Protein AF-A0A0A1HTJ7-F1 (afdb_monomer_lite)

Sequence (78 aa):
MMQLVASGRGVCGMPHWALHEYSSRGYVKAKRLGEKGLFATLYAAVRTDMLDAPYMRDFLLTAKDTSFSTLDGVSAVR

Structure (mmCIF, N/CA/C/O backbone):
data_AF-A0A0A1HTJ7-F1
#
_entry.id   AF-A0A0A1HTJ7-F1
#
loop_
_atom_site.group_PDB
_atom_site.id
_atom_site.type_symbol
_atom_site.label_atom_id
_atom_site.label_alt_id
_atom_site.label_comp_id
_atom_site.label_asym_id
_atom_site.label_entity_id
_atom_site.label_seq_id
_atom_site.pdbx_PDB_ins_code
_atom_site.Cartn_x
_atom_site.Cartn_y
_atom_site.Cartn_z
_atom_site.occupancy
_atom_site.B_iso_or_equiv
_atom_site.auth_seq_id
_atom_site.auth_comp_id
_atom_site.auth_asym_id
_atom_site.auth_atom_id
_atom_site.pdbx_PDB_model_num
ATOM 1 N N . MET A 1 1 ? 1.621 -10.144 15.143 1.00 83.25 1 MET A N 1
ATOM 2 C CA . MET A 1 1 ? 1.342 -8.773 15.636 1.00 83.25 1 MET A CA 1
ATOM 3 C C . MET A 1 1 ? -0.153 -8.505 15.803 1.00 83.25 1 MET A C 1
ATOM 5 O O . MET A 1 1 ? -0.550 -8.205 16.918 1.00 83.25 1 MET A O 1
ATOM 9 N N . MET A 1 2 ? -0.994 -8.692 14.776 1.00 88.56 2 MET A N 1
ATOM 10 C CA . MET A 1 2 ? -2.440 -8.394 14.871 1.00 88.56 2 MET A CA 1
ATOM 11 C C . MET A 1 2 ? -3.184 -9.100 16.012 1.00 88.56 2 MET A C 1
ATOM 13 O O . MET A 1 2 ? -4.010 -8.475 16.663 1.00 88.56 2 MET A O 1
ATOM 17 N N . GLN A 1 3 ? -2.850 -10.356 16.318 1.00 90.06 3 GLN A N 1
ATOM 18 C CA . GLN A 1 3 ? -3.464 -11.080 17.441 1.00 90.06 3 GLN A CA 1
ATOM 19 C C . GLN A 1 3 ? -3.176 -10.431 18.805 1.00 90.06 3 GLN A C 1
ATOM 21 O O . GLN A 1 3 ? -4.045 -10.401 19.668 1.00 90.06 3 GLN A O 1
ATOM 26 N N . LEU A 1 4 ? -1.990 -9.834 18.990 1.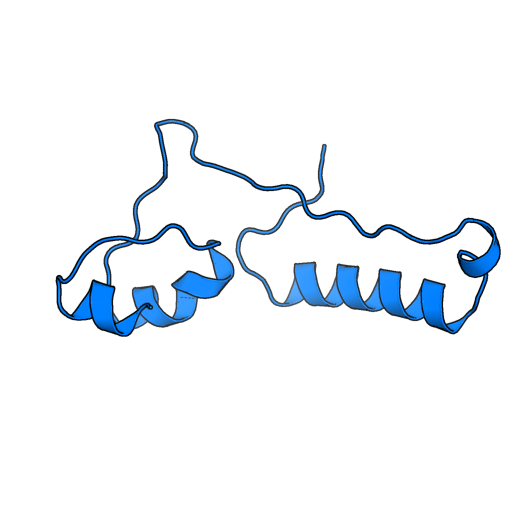00 92.44 4 LEU A N 1
ATOM 27 C CA . LEU A 1 4 ? -1.672 -9.098 20.218 1.00 92.44 4 LEU A CA 1
ATOM 28 C C . LEU A 1 4 ? -2.553 -7.850 20.343 1.00 92.44 4 LEU A C 1
ATOM 30 O O . LEU A 1 4 ? -3.111 -7.608 21.410 1.00 92.44 4 LEU A O 1
ATOM 34 N N . VAL A 1 5 ? -2.741 -7.113 19.245 1.00 93.12 5 VAL A N 1
ATOM 35 C CA . VAL A 1 5 ? -3.624 -5.936 19.199 1.00 93.12 5 VAL A CA 1
ATOM 36 C C . VAL A 1 5 ? -5.082 -6.330 19.446 1.00 93.12 5 VAL A C 1
ATOM 38 O O . VAL A 1 5 ? -5.740 -5.708 20.273 1.00 93.12 5 VAL A O 1
ATOM 41 N N . ALA A 1 6 ? -5.567 -7.403 18.813 1.00 89.62 6 ALA A N 1
ATOM 42 C CA . ALA A 1 6 ? -6.912 -7.937 19.041 1.00 89.62 6 ALA A CA 1
ATOM 43 C C . ALA A 1 6 ? -7.126 -8.380 20.504 1.00 89.62 6 A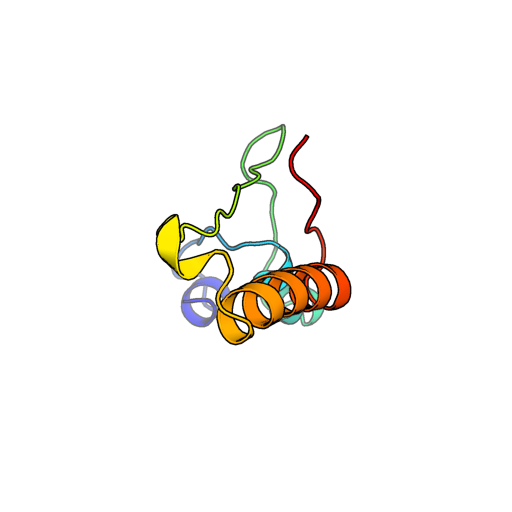LA A C 1
ATOM 45 O O . ALA A 1 6 ? -8.209 -8.206 21.050 1.00 89.62 6 ALA A O 1
ATOM 46 N N . SER A 1 7 ? -6.076 -8.879 21.169 1.00 92.56 7 SER A N 1
ATOM 47 C CA . SER A 1 7 ? -6.091 -9.224 22.600 1.00 92.56 7 SER A CA 1
ATOM 48 C C . SER A 1 7 ? -5.861 -8.038 23.555 1.00 92.56 7 SER A C 1
ATOM 50 O O . SER A 1 7 ? -5.674 -8.244 24.751 1.00 92.56 7 SER A O 1
ATOM 52 N N . GLY A 1 8 ? -5.818 -6.798 23.053 1.00 91.88 8 GLY A N 1
ATOM 53 C CA . GLY A 1 8 ? -5.645 -5.595 23.877 1.00 91.88 8 GLY A CA 1
ATOM 54 C C . GLY A 1 8 ? -4.221 -5.359 24.396 1.00 91.88 8 GLY A C 1
ATOM 55 O O . GLY A 1 8 ? -4.024 -4.571 25.316 1.00 91.88 8 GLY A O 1
ATOM 56 N N . ARG A 1 9 ? -3.206 -6.010 23.816 1.00 96.00 9 ARG A N 1
ATOM 57 C CA . ARG A 1 9 ? -1.806 -5.961 24.283 1.00 96.00 9 ARG A CA 1
ATOM 58 C C . ARG A 1 9 ? -0.959 -4.889 23.590 1.00 96.00 9 ARG A C 1
ATOM 60 O O . ARG A 1 9 ? 0.257 -5.035 23.495 1.00 96.00 9 ARG A O 1
ATOM 67 N N . GLY A 1 10 ? -1.591 -3.836 23.079 1.00 94.38 10 GLY A N 1
ATOM 68 C CA . GLY A 1 10 ? -0.916 -2.705 22.442 1.00 94.38 10 GLY A CA 1
ATOM 69 C C . GLY A 1 10 ? -1.566 -2.263 21.134 1.00 94.38 10 GLY A C 1
ATOM 70 O O . GLY A 1 10 ? -2.692 -2.641 20.817 1.00 94.38 10 GLY A O 1
ATOM 71 N N . VAL A 1 11 ? -0.829 -1.453 20.373 1.00 93.88 11 VAL A N 1
ATOM 72 C CA . VAL A 1 11 ? -1.236 -0.884 19.079 1.00 93.88 11 VAL A CA 1
ATOM 73 C C . VAL A 1 11 ? -0.137 -1.101 18.037 1.00 93.88 11 VAL A C 1
ATOM 75 O O . VAL A 1 11 ? 1.027 -1.280 18.393 1.00 93.88 11 VAL A O 1
ATOM 78 N N . CYS A 1 12 ? -0.482 -1.072 16.750 1.00 93.31 12 CYS A N 1
ATOM 79 C CA . CYS A 1 12 ? 0.496 -1.138 15.663 1.00 93.31 12 CYS A CA 1
ATOM 80 C C . CYS A 1 12 ? 0.114 -0.214 14.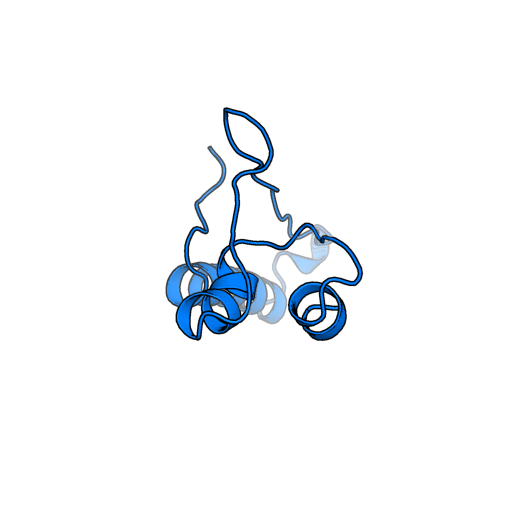500 1.00 93.31 12 CYS A C 1
ATOM 82 O O . CYS A 1 12 ? -1.070 -0.006 14.231 1.00 93.31 12 CYS A O 1
ATOM 84 N N . GLY A 1 13 ? 1.119 0.296 13.787 1.00 91.62 13 GLY A N 1
ATOM 85 C CA . GLY A 1 13 ? 0.941 0.944 12.488 1.00 91.62 13 GLY A CA 1
ATOM 86 C C . GLY A 1 13 ? 1.011 -0.094 11.372 1.00 91.62 13 GLY A C 1
ATOM 87 O O . GLY A 1 13 ? 1.948 -0.885 11.329 1.00 91.62 13 GLY A O 1
ATOM 88 N N . MET A 1 14 ? 0.018 -0.103 10.488 1.00 90.69 14 MET A N 1
ATOM 89 C CA . MET A 1 14 ? -0.079 -1.025 9.355 1.00 90.69 14 MET A CA 1
ATOM 90 C C . MET A 1 14 ? -0.604 -0.262 8.133 1.00 90.69 14 MET A C 1
ATOM 92 O O . MET A 1 14 ? -1.383 0.683 8.306 1.00 90.69 14 MET A O 1
ATOM 96 N N . PRO A 1 15 ? -0.222 -0.657 6.908 1.00 91.31 15 PRO A N 1
ATOM 97 C CA . PRO A 1 15 ? -0.820 -0.095 5.708 1.00 91.31 15 PRO A CA 1
ATOM 98 C C . PRO A 1 15 ? -2.297 -0.492 5.607 1.00 91.31 15 PRO A C 1
ATOM 100 O O . PRO A 1 15 ? -2.711 -1.546 6.098 1.00 91.31 15 PRO A O 1
ATOM 103 N N . HIS A 1 16 ? -3.091 0.365 4.963 1.00 89.38 16 HIS A N 1
ATOM 104 C CA . HIS A 1 16 ? -4.545 0.214 4.901 1.00 89.38 16 HIS A CA 1
ATOM 105 C C . HIS A 1 16 ? -4.972 -1.146 4.331 1.00 89.38 16 HIS A C 1
ATOM 107 O O . HIS A 1 16 ? -5.738 -1.869 4.969 1.00 89.38 16 HIS A O 1
ATOM 113 N N . TRP A 1 17 ? -4.386 -1.532 3.196 1.00 89.62 17 TRP A N 1
ATOM 114 C CA . TRP A 1 17 ? -4.659 -2.802 2.525 1.00 89.62 17 TRP A CA 1
ATOM 115 C C . TRP A 1 17 ? -4.402 -4.032 3.415 1.00 89.62 17 TRP A C 1
ATOM 117 O O . TRP A 1 17 ? -5.165 -4.989 3.359 1.00 89.62 17 TRP A O 1
ATOM 127 N N . ALA A 1 18 ? -3.398 -4.006 4.302 1.00 88.69 18 ALA A N 1
ATOM 128 C CA . ALA A 1 18 ? -3.098 -5.128 5.203 1.00 88.69 18 ALA A CA 1
ATOM 129 C C . ALA A 1 18 ? -4.063 -5.216 6.398 1.00 88.69 18 ALA A C 1
ATOM 131 O O . ALA A 1 18 ? -4.215 -6.271 7.012 1.00 88.69 18 ALA A O 1
ATOM 132 N N . LEU A 1 19 ? -4.696 -4.098 6.765 1.00 86.88 19 LEU A N 1
ATOM 133 C CA . LEU A 1 19 ? -5.692 -4.031 7.836 1.00 86.88 19 LEU A CA 1
ATOM 134 C C . LEU A 1 19 ? -7.092 -4.426 7.367 1.00 86.88 19 LEU A C 1
ATOM 136 O O . LEU A 1 19 ? -7.909 -4.815 8.206 1.00 86.88 19 LEU A O 1
ATOM 140 N N . HIS A 1 20 ? -7.376 -4.304 6.069 1.00 78.62 20 HIS A N 1
ATOM 141 C CA . HIS A 1 20 ? -8.720 -4.447 5.517 1.00 78.62 20 HIS A CA 1
ATOM 142 C C . HIS A 1 20 ? -9.383 -5.781 5.910 1.00 78.62 20 HIS A C 1
ATOM 144 O O . HIS A 1 20 ? -10.528 -5.802 6.369 1.00 78.62 20 HIS A O 1
ATOM 150 N N . GLU A 1 21 ? -8.638 -6.887 5.868 1.00 76.31 21 GLU A N 1
ATOM 151 C CA . GLU A 1 21 ? -9.156 -8.210 6.239 1.00 76.31 21 GLU A CA 1
ATOM 152 C C . GLU A 1 21 ? -9.489 -8.345 7.740 1.00 76.31 21 GLU A C 1
ATOM 154 O O . GLU A 1 21 ? -10.448 -9.013 8.124 1.00 76.31 21 GLU A O 1
ATOM 159 N N . TYR A 1 22 ? -8.729 -7.689 8.619 1.00 77.00 22 TYR A N 1
ATOM 160 C CA . TYR A 1 22 ? -8.934 -7.781 10.069 1.00 77.00 22 TYR A CA 1
ATOM 161 C C . TYR A 1 22 ? -10.002 -6.809 10.572 1.00 77.00 22 TYR A C 1
ATOM 163 O O . TYR A 1 22 ? -10.748 -7.128 11.501 1.00 77.00 22 TYR A O 1
ATOM 171 N N . SER A 1 23 ? -10.079 -5.624 9.961 1.00 75.44 23 SER A N 1
ATOM 172 C CA . SER A 1 23 ? -11.083 -4.620 10.306 1.00 75.44 23 SER A CA 1
ATOM 173 C C . SER A 1 23 ? -12.474 -5.027 9.824 1.00 75.44 23 SER A C 1
ATOM 175 O O . SER A 1 23 ? -13.443 -4.777 10.535 1.00 75.44 23 SER A O 1
ATOM 177 N N . SER A 1 24 ? -12.587 -5.670 8.655 1.00 74.69 24 SER A N 1
ATOM 178 C CA . SER A 1 24 ? -13.874 -6.150 8.124 1.00 74.69 24 SER A CA 1
ATOM 179 C C . SER A 1 24 ? -14.509 -7.234 9.001 1.00 74.69 24 SER A C 1
ATOM 181 O O . SER A 1 24 ? -15.728 -7.281 9.133 1.00 74.69 24 SER A O 1
ATOM 183 N N . ARG A 1 25 ? -13.691 -8.049 9.677 1.00 79.31 25 ARG A N 1
ATOM 184 C CA . ARG A 1 25 ? -14.136 -9.074 10.640 1.00 79.31 25 ARG A CA 1
ATOM 185 C C . ARG A 1 25 ? -14.387 -8.532 12.056 1.00 79.31 25 ARG A C 1
ATOM 187 O O . ARG A 1 25 ? -14.753 -9.296 12.943 1.00 79.31 25 ARG A O 1
ATOM 194 N N . GLY A 1 26 ? -14.172 -7.234 12.292 1.00 78.62 26 GLY A N 1
ATOM 195 C CA . GLY A 1 26 ? -14.443 -6.576 13.575 1.00 78.62 26 GLY A CA 1
ATOM 196 C C . GLY A 1 26 ? -13.443 -6.871 14.701 1.00 78.62 26 GLY A C 1
ATOM 197 O O . GLY A 1 26 ? -13.689 -6.480 15.839 1.00 78.62 26 GLY A O 1
ATOM 198 N N . TYR A 1 27 ? -12.308 -7.519 14.415 1.00 81.88 27 TYR A N 1
ATOM 199 C CA . TYR A 1 27 ? -11.325 -7.895 15.443 1.00 81.88 27 TYR A CA 1
ATOM 200 C C . TYR A 1 27 ? -10.520 -6.715 15.992 1.00 81.88 27 TYR A C 1
ATOM 202 O O . TYR A 1 27 ? -9.987 -6.782 17.097 1.00 81.88 27 TYR A O 1
ATOM 210 N N . VAL A 1 28 ? -10.405 -5.636 15.218 1.00 87.06 28 VAL A N 1
ATOM 211 C CA . VAL A 1 28 ? -9.634 -4.442 15.573 1.00 87.06 28 VAL A CA 1
ATOM 212 C C . VAL A 1 28 ? -10.330 -3.185 15.060 1.00 87.06 28 VAL A C 1
ATOM 214 O O . VAL A 1 28 ? -11.015 -3.212 14.039 1.00 87.06 28 VAL A O 1
ATOM 217 N N . LYS A 1 29 ? -10.121 -2.055 15.743 1.00 88.44 29 LYS A N 1
ATOM 218 C CA . LYS A 1 29 ? -10.567 -0.738 15.268 1.00 88.44 29 LYS A CA 1
ATOM 219 C C . LYS A 1 29 ? -9.413 -0.020 14.575 1.00 88.44 29 LYS A C 1
ATOM 221 O O . LYS A 1 29 ? -8.406 0.279 15.213 1.00 88.44 29 LYS A O 1
ATOM 226 N N . ALA A 1 30 ? -9.582 0.309 13.297 1.00 90.06 30 ALA A N 1
ATOM 227 C CA . ALA A 1 30 ? -8.636 1.146 12.567 1.00 90.06 30 ALA A CA 1
ATOM 228 C C . ALA A 1 30 ? -8.836 2.638 12.898 1.00 90.06 30 ALA A C 1
ATOM 230 O O . ALA A 1 30 ? -9.964 3.124 13.030 1.00 90.06 30 ALA A O 1
ATOM 231 N N . LYS A 1 31 ? -7.731 3.381 13.016 1.00 90.31 31 LYS A N 1
ATOM 232 C CA . LYS A 1 31 ? -7.706 4.840 13.202 1.00 90.31 31 LYS A CA 1
ATOM 233 C C . LYS A 1 31 ? -6.631 5.449 12.305 1.00 90.31 31 LYS A C 1
ATOM 235 O O . LYS A 1 31 ? -5.596 4.828 12.079 1.00 90.31 31 LYS A O 1
ATOM 240 N N . ARG A 1 32 ? -6.879 6.662 11.794 1.00 91.25 32 ARG A N 1
ATOM 241 C CA . ARG A 1 32 ? -5.868 7.421 11.043 1.00 91.25 32 ARG A CA 1
ATOM 242 C C . ARG A 1 32 ? -4.733 7.839 11.976 1.00 91.25 32 ARG A C 1
ATOM 244 O O . ARG A 1 32 ? -4.983 8.198 13.125 1.00 91.25 32 ARG A O 1
ATOM 251 N N . LEU A 1 33 ? -3.509 7.821 11.458 1.00 92.50 33 LEU A N 1
ATOM 252 C CA . LEU A 1 33 ? -2.343 8.336 12.165 1.00 92.50 33 LEU A CA 1
ATOM 253 C C . LEU A 1 33 ? -2.208 9.841 11.890 1.00 92.50 33 LEU A C 1
ATOM 255 O O . LEU A 1 33 ? -1.827 10.237 10.792 1.00 92.50 33 LEU A O 1
ATOM 259 N N . GLY A 1 34 ? -2.557 10.670 12.877 1.00 92.44 34 GLY A N 1
ATOM 260 C CA . GLY A 1 34 ? -2.588 12.131 12.745 1.00 92.44 34 GLY A CA 1
ATOM 261 C C . GLY A 1 34 ? -3.812 12.663 11.988 1.00 92.44 34 GLY A C 1
ATOM 262 O O . GLY A 1 34 ? -4.593 11.909 11.405 1.00 92.44 34 GLY A O 1
ATOM 263 N N . GLU A 1 35 ? -3.985 13.987 11.993 1.00 93.88 35 GLU A N 1
ATOM 264 C CA . GLU A 1 35 ? -5.153 14.655 11.392 1.00 93.88 35 GLU A CA 1
ATOM 265 C C . GLU A 1 35 ? -5.256 14.412 9.882 1.00 93.88 35 GLU A C 1
ATOM 267 O O . GLU A 1 35 ? -6.338 14.127 9.363 1.00 93.88 35 GLU A O 1
ATOM 272 N N . LYS A 1 36 ? -4.110 14.461 9.193 1.00 91.31 36 LYS A N 1
ATOM 273 C CA . LYS A 1 36 ? -3.998 14.294 7.736 1.00 91.31 36 LYS A CA 1
ATOM 274 C C . LYS A 1 36 ? -3.838 12.833 7.293 1.00 91.31 36 LYS A C 1
ATOM 276 O O . LYS A 1 36 ? -3.886 12.557 6.099 1.00 91.31 36 LYS A O 1
ATOM 281 N N . GLY A 1 37 ? -3.676 11.899 8.232 1.00 91.38 37 GLY A N 1
ATOM 282 C CA . GLY A 1 37 ? -3.243 10.534 7.932 1.00 91.38 37 GLY A CA 1
ATOM 283 C C . GLY A 1 37 ? -1.752 10.446 7.580 1.00 91.38 37 GLY A C 1
ATOM 284 O O . GLY A 1 37 ? -1.063 11.457 7.452 1.00 91.38 37 GLY A O 1
ATOM 285 N N . LEU A 1 38 ? -1.265 9.214 7.416 1.00 92.25 38 LEU A N 1
ATOM 286 C CA . LEU A 1 38 ? 0.104 8.916 6.999 1.00 92.25 38 LEU A CA 1
ATOM 287 C C . LEU A 1 38 ? 0.067 8.106 5.702 1.00 92.25 38 LEU A C 1
ATOM 289 O O . LEU A 1 38 ? -0.551 7.044 5.662 1.00 92.25 38 LEU A O 1
ATOM 293 N N . PHE A 1 39 ? 0.765 8.595 4.679 1.00 92.44 39 PHE A N 1
ATOM 294 C CA . PHE A 1 39 ? 1.009 7.882 3.428 1.00 92.44 39 PHE A CA 1
ATOM 295 C C . PHE A 1 39 ? 2.505 7.611 3.289 1.00 92.44 39 PHE A C 1
ATOM 297 O O . PHE A 1 39 ? 3.319 8.513 3.478 1.00 92.44 39 PHE A O 1
ATOM 304 N N . ALA A 1 40 ? 2.854 6.366 2.976 1.00 92.31 40 ALA A N 1
ATOM 305 C CA . ALA A 1 40 ? 4.226 5.950 2.721 1.00 92.31 40 ALA A CA 1
ATOM 306 C C . ALA A 1 40 ? 4.425 5.720 1.221 1.00 92.31 40 ALA A C 1
ATOM 308 O O . ALA A 1 40 ? 3.588 5.086 0.578 1.00 92.31 40 ALA A O 1
ATOM 309 N N . THR A 1 41 ? 5.541 6.209 0.683 1.00 94.38 41 THR A N 1
ATOM 310 C CA . THR A 1 41 ? 5.910 6.003 -0.719 1.00 94.38 41 THR A CA 1
ATOM 311 C C . THR A 1 41 ? 6.796 4.772 -0.859 1.00 94.38 41 THR A C 1
ATOM 313 O O . THR A 1 41 ? 7.805 4.652 -0.165 1.00 94.38 41 THR A O 1
ATOM 316 N N . LEU A 1 42 ? 6.435 3.874 -1.776 1.00 94.12 42 LEU A N 1
ATOM 317 C CA . LEU A 1 42 ? 7.242 2.710 -2.130 1.00 94.12 42 LEU A CA 1
ATOM 318 C C . LEU A 1 42 ? 8.017 2.985 -3.423 1.00 94.12 42 LEU A C 1
ATOM 320 O O . LEU A 1 42 ? 7.448 3.479 -4.394 1.00 94.12 42 LEU A O 1
ATOM 324 N N . TYR A 1 43 ? 9.302 2.638 -3.436 1.00 94.75 43 TYR A N 1
ATOM 325 C CA . TYR A 1 43 ? 10.188 2.804 -4.588 1.00 94.75 43 TYR A CA 1
ATOM 326 C C . TYR A 1 43 ? 10.747 1.452 -5.026 1.00 94.75 43 TYR A C 1
ATOM 328 O O . TYR A 1 43 ? 11.042 0.598 -4.190 1.00 94.75 43 TYR A O 1
ATOM 336 N N . ALA A 1 44 ? 10.951 1.288 -6.332 1.00 94.44 44 ALA A N 1
ATOM 337 C CA . ALA A 1 44 ? 11.721 0.188 -6.895 1.00 94.44 44 ALA A CA 1
ATOM 338 C C . ALA A 1 44 ? 13.078 0.727 -7.362 1.00 94.44 44 ALA A C 1
ATOM 340 O O . ALA A 1 44 ? 13.139 1.572 -8.254 1.00 94.44 44 ALA A O 1
ATOM 341 N N . ALA A 1 45 ? 14.162 0.261 -6.742 1.00 95.88 45 ALA A N 1
ATOM 342 C CA . ALA A 1 45 ? 15.520 0.625 -7.126 1.00 95.88 45 ALA A CA 1
ATOM 343 C C . ALA A 1 45 ? 16.123 -0.482 -7.994 1.00 95.88 45 ALA A C 1
ATOM 345 O O . ALA A 1 45 ? 16.151 -1.647 -7.598 1.00 95.88 45 ALA A O 1
ATOM 346 N N . VAL A 1 46 ? 16.621 -0.111 -9.170 1.00 95.69 46 VAL A N 1
ATOM 347 C CA . VAL A 1 46 ? 17.273 -1.023 -10.114 1.00 95.69 46 VAL A CA 1
ATOM 348 C C . VAL A 1 46 ? 18.588 -0.413 -10.573 1.00 95.69 46 VAL A C 1
ATO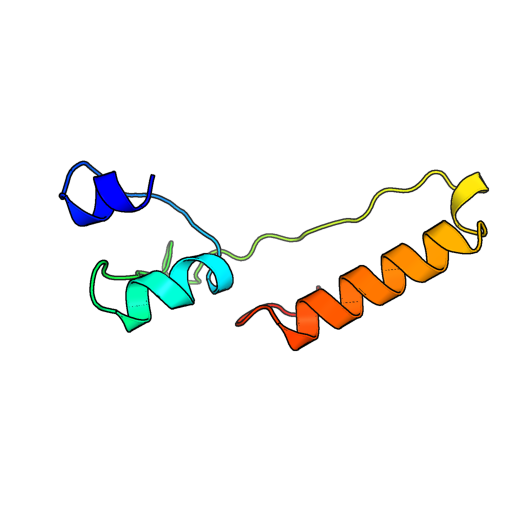M 350 O O . VAL A 1 46 ? 18.725 0.809 -10.643 1.00 95.69 46 VAL A O 1
ATOM 353 N N . ARG A 1 47 ? 19.573 -1.258 -10.883 1.00 96.25 47 ARG A N 1
ATOM 354 C CA . ARG A 1 47 ? 20.787 -0.784 -11.553 1.00 96.25 47 ARG A CA 1
ATOM 355 C C . ARG A 1 47 ? 20.441 -0.338 -12.971 1.00 96.25 47 ARG A C 1
ATOM 357 O O . ARG A 1 47 ? 19.626 -0.981 -13.630 1.00 96.25 47 ARG A O 1
ATOM 364 N N . THR A 1 48 ? 21.103 0.711 -13.449 1.00 95.44 48 THR A N 1
ATOM 365 C CA . THR A 1 48 ? 20.854 1.290 -14.777 1.00 95.44 48 THR A CA 1
ATOM 366 C C . THR A 1 48 ? 21.016 0.270 -15.903 1.00 95.44 48 THR A C 1
ATOM 368 O O . THR A 1 48 ? 20.209 0.242 -16.822 1.00 95.44 48 THR A O 1
ATOM 371 N N . ASP A 1 49 ? 22.008 -0.614 -15.804 1.00 95.62 49 ASP A N 1
ATOM 372 C CA . ASP A 1 49 ? 22.281 -1.659 -16.797 1.00 95.62 49 ASP A CA 1
ATOM 373 C C . ASP A 1 49 ? 21.271 -2.816 -16.785 1.00 95.62 49 ASP A C 1
ATOM 375 O O . ASP A 1 49 ? 21.169 -3.555 -17.760 1.00 95.62 49 ASP A O 1
ATOM 379 N N . MET A 1 50 ? 20.497 -2.969 -15.708 1.00 95.50 50 MET A N 1
ATOM 380 C CA . MET A 1 50 ? 19.432 -3.970 -15.616 1.00 95.50 50 MET A CA 1
ATOM 381 C C . MET A 1 50 ? 18.057 -3.425 -16.001 1.00 95.50 50 MET A C 1
ATOM 383 O O . MET A 1 50 ? 17.121 -4.212 -16.126 1.00 95.50 50 MET A O 1
ATOM 387 N N . LEU A 1 51 ? 17.905 -2.110 -16.189 1.00 93.62 51 LEU A N 1
ATOM 388 C CA . LEU A 1 51 ? 16.611 -1.498 -16.509 1.00 93.62 51 LEU A CA 1
ATOM 389 C C . LEU A 1 51 ? 16.014 -2.045 -17.815 1.00 93.62 51 LEU A C 1
ATOM 391 O O . LEU A 1 51 ? 14.796 -2.164 -17.947 1.00 93.62 51 LEU A O 1
ATOM 395 N N . ASP A 1 52 ? 16.874 -2.411 -18.762 1.00 94.38 52 ASP A N 1
ATOM 396 C CA . ASP A 1 52 ? 16.471 -2.928 -20.069 1.00 94.38 52 ASP A CA 1
ATOM 397 C C . ASP A 1 52 ? 16.368 -4.455 -20.118 1.00 94.38 52 ASP A C 1
ATOM 399 O O . ASP A 1 52 ? 15.933 -5.011 -21.128 1.00 94.38 52 ASP A O 1
ATOM 403 N N . ALA A 1 53 ? 16.711 -5.146 -19.026 1.00 97.06 53 ALA A N 1
ATOM 404 C CA . ALA A 1 53 ? 16.553 -6.587 -18.952 1.00 97.06 53 ALA A CA 1
ATOM 405 C C . ALA A 1 53 ? 15.054 -6.949 -19.051 1.00 97.06 53 ALA A C 1
ATOM 407 O O . ALA A 1 53 ? 14.253 -6.422 -18.270 1.00 97.06 53 ALA A O 1
ATOM 408 N N . PRO A 1 54 ? 14.645 -7.859 -19.959 1.00 97.25 54 PRO A N 1
ATOM 409 C CA . PRO A 1 54 ? 13.230 -8.161 -20.182 1.00 97.25 54 PRO A CA 1
ATOM 410 C C . PRO A 1 54 ? 12.477 -8.560 -18.908 1.00 97.25 54 PRO A C 1
ATOM 412 O O . PRO A 1 54 ? 11.389 -8.050 -18.653 1.00 97.25 54 PRO A O 1
ATOM 415 N N . TYR A 1 55 ? 13.093 -9.389 -18.059 1.00 96.38 55 TYR A N 1
ATOM 416 C CA . TYR A 1 55 ? 12.502 -9.810 -16.785 1.00 96.38 55 TYR A CA 1
ATOM 417 C C . TYR A 1 55 ? 12.337 -8.648 -15.794 1.00 96.38 55 TYR A C 1
ATOM 419 O O . TYR A 1 55 ? 11.414 -8.658 -14.985 1.00 96.38 55 TYR A O 1
ATOM 427 N N . MET A 1 56 ? 13.222 -7.646 -15.838 1.00 97.69 56 MET A N 1
ATOM 428 C CA . MET A 1 56 ? 13.156 -6.497 -14.938 1.00 97.69 56 MET A CA 1
ATOM 429 C C . MET A 1 56 ? 11.992 -5.588 -15.319 1.00 97.69 56 MET A C 1
ATOM 431 O O . MET A 1 56 ? 11.219 -5.175 -14.458 1.00 97.69 56 MET A O 1
ATOM 435 N N . ARG A 1 57 ? 11.829 -5.315 -16.619 1.00 96.06 57 ARG A N 1
ATOM 436 C CA . ARG A 1 57 ? 10.691 -4.540 -17.129 1.00 96.06 57 ARG A CA 1
ATOM 437 C C . ARG A 1 57 ? 9.366 -5.219 -16.803 1.00 96.06 57 ARG A C 1
ATOM 439 O O . ARG A 1 57 ? 8.462 -4.560 -16.293 1.00 96.06 57 ARG A O 1
ATOM 446 N N . ASP A 1 58 ? 9.281 -6.524 -17.046 1.00 97.31 58 ASP A N 1
ATOM 447 C CA . ASP A 1 58 ? 8.078 -7.307 -16.770 1.00 97.31 58 ASP A CA 1
ATOM 448 C C . ASP A 1 58 ? 7.735 -7.334 -15.272 1.00 97.31 58 ASP A C 1
ATOM 450 O O . ASP A 1 58 ? 6.588 -7.101 -14.889 1.00 97.31 58 ASP A O 1
ATOM 454 N N . PHE A 1 59 ? 8.741 -7.493 -14.403 1.00 97.19 59 PHE A N 1
ATOM 455 C CA . PHE A 1 59 ? 8.555 -7.421 -12.953 1.00 97.19 59 PHE A CA 1
ATOM 456 C C . PHE A 1 59 ? 8.022 -6.057 -12.500 1.00 97.19 59 PHE A C 1
ATOM 458 O O . PHE A 1 59 ? 7.069 -6.003 -11.725 1.00 97.19 59 PHE A O 1
ATOM 465 N N . LEU A 1 60 ? 8.606 -4.952 -12.977 1.00 96.31 60 LEU A N 1
ATOM 466 C CA . LEU A 1 60 ? 8.186 -3.602 -12.587 1.00 96.31 60 LEU A CA 1
ATOM 467 C C . LEU A 1 60 ? 6.743 -3.303 -13.015 1.00 96.31 60 LEU A C 1
ATOM 469 O O . LEU A 1 60 ? 5.982 -2.730 -12.233 1.00 96.31 60 LEU A O 1
ATOM 473 N N . LEU A 1 61 ? 6.362 -3.706 -14.231 1.00 96.06 61 LEU A N 1
ATOM 474 C CA . LEU A 1 61 ? 4.994 -3.558 -14.732 1.00 96.06 61 LEU A CA 1
ATOM 475 C C . LEU A 1 61 ? 4.020 -4.430 -13.935 1.00 96.06 61 LEU A C 1
ATOM 477 O O . LEU A 1 61 ? 3.046 -3.917 -13.390 1.00 96.06 61 LEU A O 1
ATOM 481 N N . THR A 1 62 ? 4.337 -5.715 -13.766 1.00 97.25 62 THR A N 1
ATOM 482 C CA . THR A 1 62 ? 3.498 -6.658 -13.016 1.00 97.25 62 THR A CA 1
ATOM 483 C C . THR A 1 62 ? 3.309 -6.215 -11.570 1.00 97.25 62 THR A C 1
ATOM 485 O O . THR A 1 62 ? 2.187 -6.224 -11.064 1.00 97.25 62 THR A O 1
ATOM 488 N N . ALA A 1 63 ? 4.377 -5.787 -10.892 1.00 96.25 63 ALA A N 1
ATOM 489 C CA . ALA A 1 63 ? 4.306 -5.306 -9.517 1.00 96.25 63 ALA A CA 1
ATOM 490 C C . ALA A 1 63 ? 3.418 -4.060 -9.404 1.00 96.25 63 ALA A C 1
ATOM 492 O O . ALA A 1 63 ? 2.608 -3.968 -8.478 1.00 96.25 63 ALA A O 1
ATOM 493 N N . LYS A 1 64 ? 3.528 -3.125 -10.355 1.00 94.88 64 LYS A N 1
ATOM 494 C CA . LYS A 1 64 ? 2.690 -1.925 -10.415 1.00 94.88 64 LYS A CA 1
ATOM 495 C C . LYS A 1 64 ? 1.215 -2.289 -10.611 1.00 94.88 64 LYS A C 1
ATOM 497 O O . LYS A 1 64 ? 0.383 -1.893 -9.796 1.00 94.88 64 LYS A O 1
ATOM 502 N N . ASP A 1 65 ? 0.902 -3.071 -11.638 1.00 96.50 65 ASP A N 1
ATOM 503 C CA . ASP A 1 65 ? -0.475 -3.408 -12.014 1.00 96.50 65 ASP A CA 1
ATOM 504 C C . ASP A 1 65 ? -1.154 -4.291 -10.960 1.00 96.50 65 ASP A C 1
ATOM 506 O O . ASP A 1 65 ? -2.304 -4.058 -10.577 1.00 96.50 65 ASP A O 1
ATOM 510 N N . THR A 1 66 ? -0.422 -5.259 -10.405 1.00 96.50 66 THR A N 1
ATOM 511 C CA . THR A 1 66 ? -0.910 -6.099 -9.302 1.00 96.50 66 THR A CA 1
ATOM 512 C C . THR A 1 66 ? -1.186 -5.255 -8.061 1.00 96.50 66 THR A C 1
ATOM 514 O O . THR A 1 66 ? -2.226 -5.418 -7.428 1.00 96.50 66 THR A O 1
ATOM 517 N N . SER A 1 67 ? -0.305 -4.306 -7.724 1.00 94.62 67 SER A N 1
ATOM 518 C CA . SER A 1 67 ? -0.508 -3.440 -6.556 1.00 94.62 67 SER A CA 1
ATOM 519 C C . SER A 1 67 ? -1.764 -2.580 -6.698 1.00 94.62 67 SER A C 1
ATOM 521 O O . SER A 1 67 ? -2.577 -2.548 -5.781 1.00 94.62 67 SER A O 1
ATOM 523 N N . PHE A 1 68 ? -1.971 -1.928 -7.847 1.00 94.44 68 PHE A N 1
ATOM 524 C CA . PHE A 1 68 ? -3.158 -1.090 -8.069 1.00 94.44 68 PHE A CA 1
ATOM 525 C C . PHE A 1 68 ? -4.464 -1.880 -8.206 1.00 94.44 68 PHE A C 1
ATOM 527 O O . PHE A 1 68 ? -5.527 -1.337 -7.918 1.00 94.44 68 PHE A O 1
ATOM 534 N N . SER A 1 69 ? -4.403 -3.141 -8.640 1.00 94.81 69 SER A N 1
ATOM 535 C CA . SER A 1 69 ? -5.592 -3.990 -8.787 1.00 94.81 69 SER A CA 1
ATOM 536 C C . SER A 1 69 ? -6.011 -4.690 -7.493 1.00 94.81 69 SER A C 1
ATOM 538 O O . SER A 1 69 ? -7.194 -4.979 -7.324 1.00 94.81 69 SER A O 1
ATOM 540 N N . THR A 1 70 ? -5.073 -4.969 -6.581 1.00 93.00 70 THR A N 1
ATOM 541 C CA . THR A 1 70 ? -5.336 -5.805 -5.393 1.00 93.00 70 THR A CA 1
ATOM 542 C C . THR A 1 70 ? -5.254 -5.072 -4.060 1.00 93.00 70 THR A C 1
ATOM 544 O O . THR A 1 70 ? -5.864 -5.521 -3.089 1.00 93.00 70 THR A O 1
ATOM 547 N N . LEU A 1 71 ? -4.509 -3.966 -3.975 1.00 91.94 71 LEU A N 1
ATOM 548 C CA . LEU A 1 71 ? -4.268 -3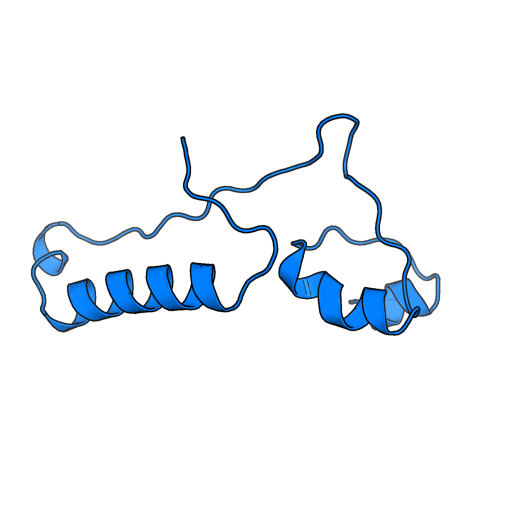.271 -2.713 1.00 91.94 71 LEU A CA 1
ATOM 549 C C . LEU A 1 71 ? -5.169 -2.043 -2.589 1.00 91.94 71 LEU A C 1
ATOM 551 O O . LEU A 1 71 ? -4.996 -1.045 -3.289 1.00 91.94 71 LEU A O 1
ATOM 555 N N . ASP A 1 72 ? -6.095 -2.092 -1.635 1.00 89.00 72 ASP A N 1
ATOM 556 C CA . ASP A 1 72 ? -6.987 -0.970 -1.357 1.00 89.00 72 ASP A CA 1
ATOM 557 C C . ASP A 1 72 ? -6.241 0.245 -0.769 1.00 89.00 72 ASP A C 1
ATOM 559 O O . ASP A 1 72 ? -5.362 0.127 0.094 1.00 89.00 72 ASP A O 1
ATOM 563 N N . GLY A 1 73 ? -6.614 1.438 -1.230 1.00 89.06 73 GLY A N 1
ATOM 564 C CA . GLY A 1 73 ? -6.047 2.708 -0.772 1.00 89.06 73 GLY A CA 1
ATOM 565 C C . GLY A 1 73 ? -4.636 3.037 -1.283 1.00 89.06 73 GLY A C 1
ATOM 566 O O . GLY A 1 73 ? -4.014 3.961 -0.753 1.00 89.06 73 GLY A O 1
ATOM 567 N N . VAL A 1 74 ? -4.117 2.321 -2.288 1.00 92.81 74 VAL A N 1
ATOM 568 C CA . VAL A 1 74 ? -2.851 2.664 -2.963 1.00 92.81 74 VAL A CA 1
ATOM 569 C C . VAL A 1 74 ? -3.097 3.680 -4.082 1.00 92.81 74 VAL A C 1
ATOM 571 O O . VAL A 1 74 ? -4.071 3.591 -4.824 1.00 92.81 74 VAL A O 1
ATOM 574 N N . SER A 1 75 ? -2.201 4.659 -4.220 1.00 92.62 75 SER A N 1
ATOM 575 C CA . SER A 1 75 ? -2.273 5.697 -5.251 1.00 92.62 75 SER A CA 1
ATOM 576 C C . SER A 1 75 ? -0.905 5.970 -5.875 1.00 92.62 75 SER A C 1
ATOM 578 O O . SER A 1 75 ? 0.141 5.674 -5.294 1.00 92.62 75 SER A O 1
ATOM 580 N N . ALA A 1 76 ? -0.913 6.518 -7.092 1.00 91.25 76 ALA A N 1
ATOM 581 C CA . ALA A 1 76 ? 0.307 6.993 -7.726 1.00 91.25 76 ALA A CA 1
ATOM 582 C C . ALA A 1 76 ? 0.860 8.205 -6.962 1.00 91.25 76 ALA A C 1
ATOM 584 O O . ALA A 1 76 ? 0.108 9.097 -6.558 1.00 91.25 76 ALA A O 1
ATOM 585 N N . VAL A 1 77 ? 2.181 8.233 -6.791 1.00 88.56 77 VAL A N 1
ATOM 586 C CA . VAL A 1 77 ? 2.898 9.378 -6.220 1.00 88.56 77 VAL A CA 1
ATOM 587 C C . VAL A 1 77 ? 2.713 10.573 -7.157 1.00 88.56 77 VAL A C 1
ATOM 589 O O . VAL A 1 77 ? 2.905 10.431 -8.365 1.00 88.56 77 VAL A O 1
ATOM 592 N N . ARG A 1 78 ? 2.296 11.713 -6.601 1.00 71.56 78 ARG A N 1
ATOM 593 C CA . ARG A 1 78 ? 2.192 12.992 -7.318 1.00 71.56 78 ARG A CA 1
ATOM 594 C C . ARG A 1 78 ? 3.519 13.728 -7.349 1.00 71.56 78 ARG A C 1
ATOM 596 O O . ARG A 1 78 ? 4.260 13.616 -6.348 1.00 71.56 78 ARG A O 1
#

pLDDT: mean 91.17, std 5.92, range [71.56, 97.69]

Foldseek 3Di:
DLVCVLVVNDDDDDDPQVCVVVVVVVSHDDDADDPVGDDDDDDDDDDPVCCPPPVNVVVVVCVVVCCVVRGPPDDDDD

Radius of gyration: 16.72 Å; chains: 1; bounding box: 37×26×44 Å

Secondary structure (DSSP, 8-stat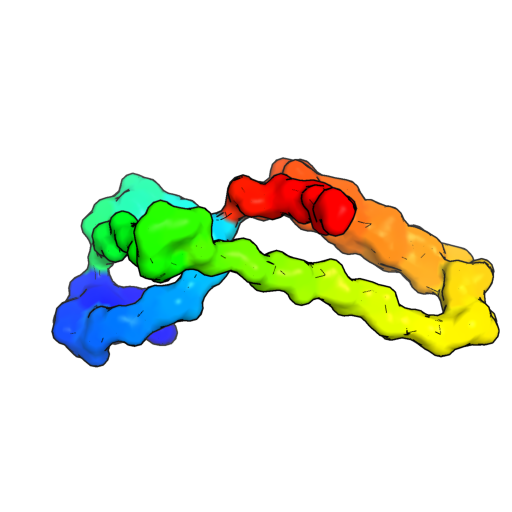e):
-HHHHHTTS------HHHHHHHHHTTSS----SSTT-----------GGGTT-HHHHHHHHHHHHHHHHHSTT-----